Protein AF-A0A256XSX6-F1 (afdb_monomer_lite)

Structure (mmCIF, N/CA/C/O backbone):
data_AF-A0A256XSX6-F1
#
_entry.id   AF-A0A256XSX6-F1
#
loop_
_atom_site.group_PDB
_atom_site.id
_atom_site.type_symbol
_atom_site.label_atom_id
_atom_site.label_alt_id
_atom_site.label_comp_id
_atom_site.label_asym_id
_atom_site.label_entity_id
_atom_site.label_seq_id
_atom_site.pdbx_PDB_ins_code
_atom_site.Cartn_x
_atom_site.Cartn_y
_atom_site.Cartn_z
_atom_site.occupancy
_atom_site.B_iso_or_equiv
_atom_site.auth_seq_id
_atom_site.auth_comp_id
_atom_site.auth_asym_id
_atom_site.auth_atom_id
_atom_site.pdbx_PDB_model_num
ATOM 1 N N . MET A 1 1 ? 6.438 -6.299 -6.371 1.00 75.44 1 MET A N 1
ATOM 2 C CA . MET A 1 1 ? 5.418 -6.655 -7.381 1.00 75.44 1 MET A CA 1
ATOM 3 C C . MET A 1 1 ? 5.995 -7.772 -8.216 1.00 75.44 1 MET A C 1
ATOM 5 O O . MET A 1 1 ? 7.209 -7.775 -8.393 1.00 75.44 1 MET A O 1
ATOM 9 N N . ASP A 1 2 ? 5.173 -8.699 -8.689 1.00 73.75 2 ASP A N 1
ATOM 10 C CA . ASP A 1 2 ? 5.650 -9.672 -9.666 1.00 73.75 2 ASP A CA 1
ATOM 11 C C . ASP A 1 2 ? 5.551 -9.057 -11.066 1.00 73.75 2 ASP A C 1
ATOM 13 O O . ASP A 1 2 ? 4.462 -8.855 -11.596 1.00 73.75 2 ASP A O 1
ATOM 17 N N . ASP A 1 3 ? 6.693 -8.664 -11.622 1.00 73.75 3 ASP A N 1
ATOM 18 C CA . ASP A 1 3 ? 6.853 -8.277 -13.026 1.00 73.75 3 ASP A CA 1
ATOM 19 C C . ASP A 1 3 ? 7.643 -9.342 -13.812 1.00 73.75 3 ASP A C 1
ATOM 21 O O . ASP A 1 3 ? 8.182 -9.060 -14.883 1.00 73.75 3 ASP A O 1
ATOM 25 N N . GLY A 1 4 ? 7.773 -10.554 -13.256 1.00 71.44 4 GLY A N 1
ATOM 26 C CA . GLY A 1 4 ? 8.637 -11.622 -13.752 1.00 71.44 4 GLY A CA 1
ATOM 27 C C . GLY A 1 4 ? 10.108 -11.499 -13.336 1.00 71.44 4 GLY A C 1
ATOM 28 O O . GLY A 1 4 ? 10.856 -12.460 -13.504 1.00 71.44 4 GLY A O 1
ATOM 29 N N . THR A 1 5 ? 10.544 -10.360 -12.775 1.00 74.12 5 THR A N 1
ATOM 30 C CA . THR A 1 5 ? 11.916 -10.177 -12.253 1.00 74.12 5 THR A CA 1
ATOM 31 C C . THR A 1 5 ? 11.997 -10.349 -10.739 1.00 74.12 5 THR A C 1
ATOM 33 O O . THR A 1 5 ? 13.057 -10.663 -10.206 1.00 74.12 5 THR A O 1
ATOM 36 N N . GLY A 1 6 ? 10.882 -10.129 -10.034 1.00 72.25 6 GLY A N 1
ATOM 37 C CA . GLY A 1 6 ? 10.830 -10.110 -8.570 1.00 72.25 6 GLY A CA 1
ATOM 38 C C . GLY A 1 6 ? 11.480 -8.873 -7.937 1.00 72.25 6 GLY A C 1
ATOM 39 O O . GLY A 1 6 ? 11.486 -8.741 -6.713 1.00 72.25 6 GLY A O 1
ATOM 40 N N . GLU A 1 7 ? 11.999 -7.940 -8.741 1.00 77.94 7 GLU A N 1
ATOM 41 C CA . GLU A 1 7 ? 12.748 -6.775 -8.264 1.00 77.94 7 GLU A CA 1
ATOM 42 C C . GLU A 1 7 ? 11.987 -5.447 -8.420 1.00 77.94 7 GLU A C 1
ATOM 44 O O . GLU A 1 7 ? 12.457 -4.403 -7.952 1.00 77.94 7 GLU A O 1
ATOM 49 N N . ALA A 1 8 ? 10.795 -5.463 -9.028 1.00 83.31 8 ALA A N 1
ATOM 50 C CA . ALA A 1 8 ? 9.972 -4.273 -9.221 1.00 83.31 8 ALA A CA 1
ATOM 51 C C . ALA A 1 8 ? 9.522 -3.633 -7.901 1.00 83.31 8 ALA A C 1
ATOM 53 O O . ALA A 1 8 ? 8.848 -4.254 -7.064 1.00 83.31 8 ALA A O 1
ATOM 54 N N . LYS A 1 9 ? 9.823 -2.333 -7.769 1.00 88.62 9 LYS A N 1
ATOM 55 C CA . LYS A 1 9 ? 9.442 -1.495 -6.625 1.00 88.62 9 LYS A CA 1
ATOM 56 C C . LYS A 1 9 ? 8.537 -0.348 -7.056 1.00 88.62 9 LYS A C 1
ATOM 58 O O . LYS A 1 9 ? 8.867 0.431 -7.953 1.00 88.62 9 LYS A O 1
ATOM 63 N N . VAL A 1 10 ? 7.419 -0.231 -6.349 1.00 90.94 10 VAL A N 1
ATOM 64 C CA . VAL A 1 10 ? 6.454 0.859 -6.477 1.00 90.94 10 VAL A CA 1
ATOM 65 C C . VAL A 1 10 ? 6.384 1.574 -5.136 1.00 90.94 10 VAL A C 1
ATOM 67 O O . VAL A 1 10 ? 6.273 0.930 -4.095 1.00 90.94 10 VAL A O 1
ATOM 70 N N . TY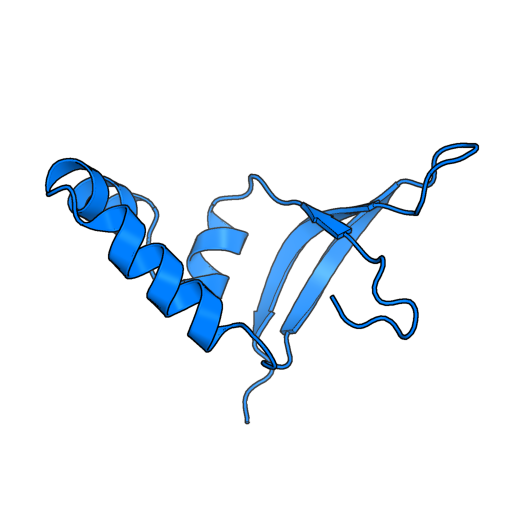R A 1 11 ? 6.452 2.898 -5.164 1.00 93.75 11 TYR A N 1
ATOM 71 C CA . TYR A 1 11 ? 6.327 3.751 -3.991 1.00 93.75 11 TYR A CA 1
ATOM 72 C C . TYR A 1 11 ? 5.135 4.683 -4.164 1.00 93.75 11 TYR A C 1
ATOM 74 O O . TYR A 1 11 ? 4.813 5.096 -5.276 1.00 93.75 11 TYR A O 1
ATOM 82 N N . SER A 1 12 ? 4.496 5.048 -3.062 1.00 93.81 12 SER A N 1
ATOM 83 C CA . SER A 1 12 ? 3.484 6.096 -3.051 1.00 93.81 12 SER A CA 1
ATOM 84 C C . SER A 1 12 ? 3.466 6.779 -1.694 1.00 93.81 12 SER A C 1
ATOM 86 O O . SER A 1 12 ? 3.603 6.128 -0.662 1.00 93.81 12 SER A O 1
ATOM 88 N N . SER A 1 13 ? 3.284 8.094 -1.715 1.00 91.06 13 SER A N 1
ATOM 89 C CA . SER A 1 13 ? 2.930 8.912 -0.553 1.00 91.06 13 SER A CA 1
ATOM 90 C C . SER A 1 13 ? 1.534 9.528 -0.703 1.00 91.06 13 SER A C 1
ATOM 92 O O . SER A 1 13 ? 1.156 10.405 0.069 1.00 91.06 13 SER A O 1
ATOM 94 N N . ASN A 1 14 ? 0.773 9.106 -1.717 1.00 93.06 14 ASN A N 1
ATOM 95 C CA . ASN A 1 14 ? -0.567 9.610 -1.981 1.00 93.06 14 ASN A CA 1
ATOM 96 C C . ASN A 1 14 ? -1.577 8.890 -1.078 1.00 93.06 14 ASN A C 1
ATOM 98 O O . ASN A 1 14 ? -1.707 7.666 -1.162 1.00 93.06 14 ASN A O 1
ATOM 102 N N . SER A 1 15 ? -2.316 9.646 -0.260 1.00 92.44 15 SER A N 1
ATOM 103 C CA . SER A 1 15 ? -3.339 9.094 0.636 1.00 92.44 15 SER A CA 1
ATOM 104 C C . SER A 1 15 ? -4.375 8.277 -0.126 1.00 92.44 15 SER A C 1
ATOM 106 O O . SER A 1 15 ? -4.696 7.182 0.304 1.00 92.44 15 SER A O 1
ATOM 108 N N . ARG A 1 16 ? -4.794 8.707 -1.319 1.00 92.56 16 ARG A N 1
ATOM 109 C CA . ARG A 1 16 ? -5.756 7.960 -2.140 1.00 92.56 16 ARG A CA 1
ATOM 110 C C . ARG A 1 16 ? -5.271 6.552 -2.493 1.00 92.56 16 ARG A C 1
ATOM 112 O O . ARG A 1 16 ? -6.065 5.622 -2.533 1.00 92.56 16 ARG A O 1
ATOM 119 N N . VAL A 1 17 ? -3.972 6.389 -2.759 1.00 94.50 17 VAL A N 1
ATOM 120 C CA . VAL A 1 17 ? -3.390 5.065 -3.036 1.00 94.50 17 VAL A CA 1
ATOM 121 C C . VAL A 1 17 ? -3.451 4.193 -1.790 1.00 94.50 17 VAL A C 1
ATOM 123 O O . VAL A 1 17 ? -3.787 3.018 -1.892 1.00 94.50 17 VAL A O 1
ATOM 126 N N . PHE A 1 18 ? -3.146 4.765 -0.623 1.00 93.00 18 PHE A N 1
ATOM 127 C CA . PHE A 1 18 ? -3.302 4.057 0.640 1.00 93.00 18 PHE A CA 1
ATOM 128 C C . PHE A 1 18 ? -4.759 3.646 0.859 1.00 93.00 18 PHE A C 1
ATOM 130 O O . PHE A 1 18 ? -5.004 2.468 1.069 1.00 93.00 18 PHE A O 1
ATOM 137 N N . GLU A 1 19 ? -5.698 4.584 0.752 1.00 94.56 19 GLU A N 1
ATOM 138 C CA . GLU A 1 19 ? -7.116 4.364 1.048 1.00 94.56 19 GLU A CA 1
ATOM 139 C C . GLU A 1 19 ? -7.754 3.317 0.134 1.00 94.56 19 GLU A C 1
ATOM 141 O O . GLU A 1 19 ? -8.528 2.482 0.591 1.00 94.56 19 GLU A O 1
ATOM 146 N N . GLU A 1 20 ? -7.383 3.291 -1.146 1.00 93.38 20 GLU A N 1
ATOM 147 C CA . GLU A 1 20 ? -7.864 2.275 -2.084 1.00 93.38 20 GLU A CA 1
ATOM 148 C C . GLU A 1 20 ? -7.268 0.884 -1.792 1.00 93.38 20 GLU A C 1
ATOM 150 O O . GLU A 1 20 ? -7.947 -0.140 -1.910 1.00 93.38 20 GLU A O 1
ATOM 155 N N . LEU A 1 21 ? -5.996 0.823 -1.378 1.00 92.19 21 LEU A N 1
ATOM 156 C CA . LEU A 1 21 ? -5.352 -0.431 -0.986 1.00 92.19 21 LEU A CA 1
ATOM 157 C C . LEU A 1 21 ? -5.897 -0.958 0.337 1.00 92.19 21 LEU A C 1
ATOM 159 O O . LEU A 1 21 ? -6.161 -2.149 0.442 1.00 92.19 21 LEU A O 1
ATOM 163 N N . SER A 1 22 ? -6.060 -0.103 1.338 1.00 91.62 22 SER A N 1
ATOM 164 C CA . SER A 1 22 ? -6.484 -0.482 2.686 1.00 91.62 22 SER A CA 1
ATOM 165 C 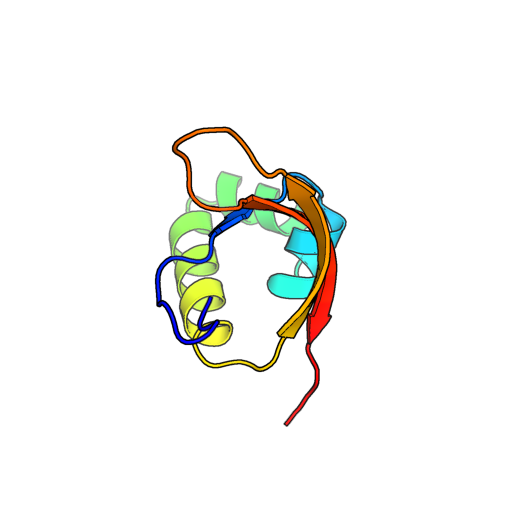C . SER A 1 22 ? -7.999 -0.586 2.838 1.00 91.62 22 SER A C 1
ATOM 167 O O . SER A 1 22 ? -8.456 -1.172 3.815 1.00 91.62 22 SER A O 1
ATOM 169 N N . ARG A 1 23 ? -8.769 -0.009 1.901 1.00 90.75 23 ARG A N 1
ATOM 170 C CA . ARG A 1 23 ? -10.216 0.242 2.029 1.00 90.75 23 ARG A CA 1
ATOM 171 C C . ARG A 1 23 ? -10.569 1.017 3.302 1.00 90.75 23 ARG A C 1
ATOM 173 O O . ARG A 1 23 ? -11.640 0.829 3.870 1.00 90.75 23 ARG A O 1
ATOM 180 N N . MET A 1 24 ? -9.647 1.865 3.743 1.00 93.50 24 MET A N 1
ATOM 181 C CA . MET A 1 24 ? -9.695 2.586 5.008 1.00 93.50 24 MET A CA 1
ATOM 182 C C . MET A 1 24 ? -9.134 3.988 4.808 1.00 93.50 24 MET A C 1
ATOM 184 O O . MET A 1 24 ? -8.077 4.163 4.203 1.00 93.50 24 MET A O 1
ATOM 188 N N . THR A 1 25 ? -9.822 4.979 5.354 1.00 95.19 25 THR A N 1
ATOM 189 C CA . THR A 1 25 ? -9.432 6.390 5.294 1.00 95.19 25 THR A CA 1
ATOM 190 C C . THR A 1 25 ? -8.149 6.672 6.084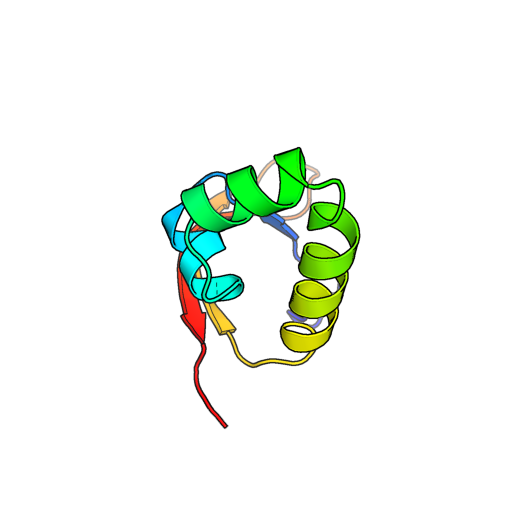 1.00 95.19 25 THR A C 1
ATOM 192 O O . THR A 1 25 ? -7.771 5.940 7.005 1.00 95.19 25 THR A O 1
ATOM 195 N N . ILE A 1 26 ? -7.467 7.775 5.760 1.00 92.31 26 ILE A N 1
ATOM 196 C CA . ILE A 1 26 ? -6.304 8.229 6.543 1.00 92.31 26 ILE A CA 1
ATOM 197 C C . ILE A 1 26 ? -6.674 8.568 8.002 1.00 92.31 26 ILE A C 1
ATOM 199 O O . ILE A 1 26 ? -5.850 8.399 8.902 1.00 92.31 26 ILE A O 1
ATOM 203 N N . ASP A 1 27 ? -7.905 9.029 8.240 1.00 95.19 27 ASP A N 1
ATOM 204 C CA . ASP A 1 27 ? -8.393 9.372 9.577 1.00 95.19 27 ASP A CA 1
ATOM 205 C C . ASP A 1 27 ? -8.595 8.113 10.432 1.00 95.19 27 ASP A C 1
ATOM 207 O O . ASP A 1 27 ? -8.107 8.066 11.557 1.00 95.19 27 ASP A O 1
ATOM 211 N N . GLU A 1 28 ? -9.177 7.047 9.875 1.00 95.56 28 GLU A N 1
ATOM 212 C CA . GLU A 1 28 ? -9.286 5.749 10.563 1.00 95.56 28 GLU A CA 1
ATOM 213 C C . GLU A 1 28 ? -7.906 5.167 10.914 1.00 95.56 28 GLU A C 1
ATOM 215 O O . GLU A 1 28 ? -7.706 4.628 12.005 1.00 95.56 28 GLU A O 1
ATOM 220 N N . LEU A 1 29 ? -6.911 5.315 10.027 1.00 94.44 29 LEU A N 1
ATOM 221 C CA . LEU A 1 29 ? -5.536 4.912 10.336 1.00 94.44 29 LEU A CA 1
ATOM 222 C C . LEU A 1 29 ? -4.971 5.695 11.532 1.00 94.44 29 LEU A C 1
ATOM 224 O O . LEU A 1 29 ? -4.265 5.111 12.361 1.00 94.44 29 LEU A O 1
ATOM 228 N N . ARG A 1 30 ? -5.249 7.004 11.617 1.00 95.06 30 ARG A N 1
ATOM 229 C CA . ARG A 1 30 ? -4.818 7.849 12.741 1.00 95.06 30 ARG A CA 1
ATOM 230 C C . ARG A 1 30 ? -5.459 7.375 14.041 1.00 95.06 30 ARG A C 1
ATOM 232 O O . ARG A 1 30 ? -4.735 7.186 15.017 1.00 95.06 30 ARG A O 1
ATOM 239 N N . ASP A 1 31 ? -6.754 7.088 14.031 1.00 97.00 31 ASP A N 1
ATOM 240 C CA . ASP A 1 31 ? -7.467 6.582 15.205 1.00 97.00 31 ASP A CA 1
ATOM 241 C C . ASP A 1 31 ? -6.866 5.243 15.674 1.00 97.00 31 ASP A C 1
ATOM 243 O O . ASP A 1 31 ? -6.560 5.052 16.852 1.00 97.00 31 ASP A O 1
ATOM 247 N N . TYR A 1 32 ? -6.570 4.324 14.748 1.00 95.31 32 TYR A N 1
ATOM 248 C CA . TYR A 1 32 ? -5.889 3.068 15.084 1.00 95.31 32 TYR A CA 1
ATOM 249 C C . TYR A 1 32 ? -4.463 3.254 15.594 1.00 95.31 32 TYR A C 1
ATOM 251 O O . TYR A 1 32 ? -3.974 2.430 16.378 1.00 95.31 32 TYR A O 1
ATOM 259 N N . HIS A 1 33 ? -3.774 4.299 15.148 1.00 96.00 33 HIS A N 1
ATOM 260 C CA . HIS A 1 33 ? -2.456 4.641 15.656 1.00 96.00 33 HIS A CA 1
ATOM 261 C C . HIS A 1 33 ? -2.544 5.146 17.100 1.00 96.00 33 HIS A C 1
ATOM 263 O O . HIS A 1 33 ? -1.784 4.676 17.946 1.00 96.00 33 HIS A O 1
ATOM 269 N N . GLU A 1 34 ? -3.497 6.028 17.403 1.00 97.25 34 GLU A N 1
ATOM 270 C CA . GLU A 1 34 ? -3.751 6.535 18.760 1.00 97.25 34 GLU A CA 1
ATOM 271 C C . GLU A 1 34 ? -4.155 5.418 19.733 1.00 97.25 34 GLU A C 1
ATOM 273 O O . GLU A 1 34 ? -3.725 5.406 20.885 1.00 97.25 34 GLU A O 1
ATOM 278 N N . LEU A 1 35 ? -4.893 4.419 19.246 1.00 96.88 35 LEU A N 1
ATOM 279 C CA . LEU A 1 35 ? -5.249 3.212 19.998 1.00 96.88 35 LEU A CA 1
ATOM 280 C C . LEU A 1 35 ? -4.099 2.191 20.118 1.00 96.88 35 LEU A C 1
ATOM 282 O O . LEU A 1 35 ? -4.255 1.160 20.773 1.00 96.88 35 LEU A O 1
ATOM 286 N N . GLY A 1 36 ? -2.951 2.431 19.477 1.00 97.38 36 GLY A N 1
ATOM 287 C CA . GLY A 1 36 ? -1.781 1.548 19.523 1.00 97.38 36 GLY A CA 1
ATOM 288 C C . GLY A 1 36 ? -1.923 0.245 18.726 1.00 97.38 36 GLY A C 1
ATOM 289 O O . GLY A 1 36 ? -1.101 -0.661 18.878 1.00 97.38 36 GLY A O 1
ATOM 290 N N . ILE A 1 37 ? -2.935 0.130 17.860 1.00 96.62 37 ILE A N 1
ATOM 291 C CA . ILE A 1 37 ? -3.241 -1.097 17.104 1.00 96.62 37 ILE A CA 1
ATOM 292 C C . ILE A 1 37 ? -2.942 -1.004 15.603 1.00 96.62 37 ILE A C 1
ATOM 294 O O . ILE A 1 37 ? -2.988 -2.030 14.920 1.00 96.62 37 ILE A O 1
ATOM 298 N N . ALA A 1 38 ? -2.559 0.169 15.086 1.00 94.69 38 ALA A N 1
ATOM 299 C CA . ALA A 1 38 ? -2.283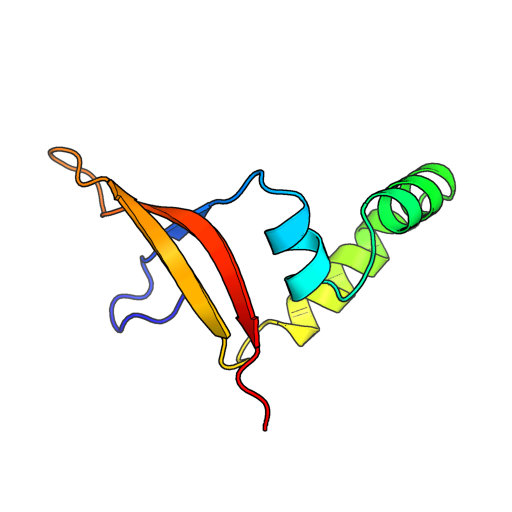 0.389 13.660 1.00 94.69 38 ALA A CA 1
ATOM 300 C C . ALA A 1 38 ? -1.333 -0.652 13.048 1.00 94.69 38 ALA A C 1
ATOM 302 O O . ALA A 1 38 ? -1.580 -1.142 11.951 1.00 94.69 38 ALA A O 1
ATOM 303 N N . LYS A 1 39 ? -0.281 -1.066 13.766 1.00 94.69 39 LYS A N 1
ATOM 304 C CA . LYS A 1 39 ? 0.667 -2.081 13.270 1.00 94.69 39 LYS A CA 1
ATOM 305 C C . LYS A 1 39 ? -0.012 -3.418 12.946 1.00 94.69 39 LYS A C 1
ATOM 307 O O . LYS A 1 39 ? 0.354 -4.069 11.971 1.00 94.69 39 LYS A O 1
ATOM 312 N N . ASN A 1 40 ? -0.977 -3.839 13.763 1.00 94.69 40 ASN A N 1
ATOM 313 C CA . ASN A 1 40 ? -1.701 -5.091 13.541 1.00 94.69 40 ASN A CA 1
ATOM 314 C C . ASN A 1 40 ? -2.647 -4.976 12.342 1.00 94.69 40 ASN A C 1
ATOM 316 O O . ASN A 1 40 ? -2.707 -5.905 11.540 1.00 94.69 40 ASN A O 1
ATOM 320 N N . ILE A 1 41 ? -3.323 -3.831 12.203 1.00 93.62 41 ILE A N 1
ATOM 321 C CA . ILE A 1 41 ? -4.211 -3.531 11.073 1.00 93.62 41 ILE A CA 1
ATOM 322 C C . ILE A 1 41 ? -3.426 -3.486 9.758 1.00 93.62 41 ILE A C 1
ATOM 324 O O . ILE A 1 41 ? -3.796 -4.154 8.798 1.00 93.62 41 ILE A O 1
ATOM 328 N N . LEU A 1 42 ? -2.289 -2.786 9.728 1.00 93.88 42 LEU A N 1
ATOM 329 C CA . LEU A 1 42 ? -1.435 -2.709 8.540 1.00 93.88 42 LEU A CA 1
ATOM 330 C C . LEU A 1 42 ? -0.915 -4.083 8.107 1.00 93.88 42 LEU A C 1
ATOM 332 O O . LEU A 1 42 ? -0.897 -4.371 6.915 1.00 93.88 42 LEU A O 1
ATOM 336 N N . ARG A 1 43 ? -0.550 -4.954 9.057 1.00 94.88 43 ARG A N 1
ATOM 337 C CA . ARG A 1 43 ? -0.149 -6.333 8.744 1.00 94.88 43 ARG A CA 1
ATOM 338 C C . ARG A 1 43 ? -1.298 -7.137 8.132 1.00 94.88 43 ARG A C 1
ATOM 340 O O . ARG A 1 43 ? -1.066 -7.908 7.214 1.00 94.88 43 ARG A O 1
ATOM 347 N N . TYR A 1 44 ? -2.521 -6.975 8.635 1.00 92.81 44 TYR A N 1
ATOM 348 C CA . TYR A 1 44 ? -3.690 -7.648 8.063 1.00 92.81 44 TYR A CA 1
ATOM 349 C C . TYR A 1 44 ? -3.934 -7.212 6.611 1.00 92.81 44 TYR A C 1
ATOM 351 O O . TYR A 1 44 ? -4.078 -8.055 5.732 1.00 92.81 44 TYR A O 1
ATOM 359 N N . ILE A 1 45 ? -3.890 -5.902 6.358 1.00 92.00 45 ILE A N 1
ATOM 360 C CA . ILE A 1 45 ? -4.028 -5.325 5.014 1.00 92.00 45 ILE A CA 1
ATOM 361 C C . ILE A 1 45 ? -2.922 -5.835 4.080 1.00 92.00 45 ILE A C 1
ATOM 363 O O . ILE A 1 45 ? -3.189 -6.169 2.929 1.00 92.00 45 ILE A O 1
ATOM 367 N N . GLU A 1 46 ? -1.680 -5.917 4.566 1.00 93.06 46 GLU A N 1
ATOM 368 C CA . GLU A 1 46 ? -0.554 -6.449 3.795 1.00 93.06 46 GLU A CA 1
ATOM 369 C C . GLU A 1 46 ? -0.825 -7.881 3.312 1.00 93.06 46 GLU A C 1
ATOM 371 O O . GLU A 1 46 ? -0.625 -8.175 2.134 1.00 93.06 46 GLU A O 1
ATOM 376 N N . GLU A 1 47 ? -1.304 -8.759 4.195 1.00 92.69 47 GLU A N 1
ATOM 377 C CA . GLU A 1 47 ? -1.640 -10.141 3.840 1.00 92.69 47 GLU A CA 1
ATOM 378 C C . GLU A 1 47 ? -2.820 -10.229 2.866 1.00 92.69 47 GLU A C 1
ATOM 380 O O . GLU A 1 47 ? -2.807 -11.074 1.977 1.00 92.69 47 GLU A O 1
ATOM 385 N N . GLU A 1 48 ? -3.808 -9.340 2.976 1.00 89.62 48 GLU A N 1
ATOM 386 C CA . GLU A 1 48 ? -4.940 -9.288 2.043 1.00 89.62 48 GLU A CA 1
ATOM 387 C C . GLU A 1 48 ? -4.511 -8.859 0.628 1.00 89.62 48 GLU A C 1
ATOM 389 O O . GLU A 1 48 ? -5.025 -9.351 -0.376 1.00 89.62 48 GLU A O 1
ATOM 394 N N . ILE A 1 49 ? -3.558 -7.931 0.534 1.00 90.12 49 ILE A N 1
ATOM 395 C CA . ILE A 1 49 ? -3.070 -7.391 -0.740 1.00 90.12 49 ILE A CA 1
ATOM 396 C C . ILE A 1 49 ? -2.104 -8.360 -1.433 1.00 90.12 49 ILE A C 1
ATOM 398 O O . ILE A 1 49 ? -2.003 -8.363 -2.663 1.00 90.12 49 ILE A O 1
ATOM 402 N N . LYS A 1 50 ? -1.371 -9.183 -0.676 1.00 88.62 50 LYS A N 1
ATOM 403 C CA . LYS A 1 50 ? -0.441 -10.168 -1.244 1.00 88.62 50 LYS A CA 1
ATOM 404 C C . LYS A 1 50 ? -1.182 -11.142 -2.161 1.00 88.62 50 LYS A C 1
ATOM 406 O O . LYS A 1 50 ? -2.132 -11.800 -1.760 1.00 88.62 50 LYS A O 1
ATOM 411 N N . GLY A 1 51 ? -0.714 -11.242 -3.404 1.00 84.81 51 GLY A N 1
ATOM 412 C CA . GLY A 1 51 ? -1.314 -12.113 -4.419 1.00 84.81 51 GLY A CA 1
ATOM 413 C C . GLY A 1 51 ? -2.614 -11.585 -5.033 1.00 84.81 51 GLY A C 1
ATOM 414 O O . GLY A 1 51 ? -3.189 -12.274 -5.866 1.00 84.81 51 GLY A O 1
ATOM 415 N N . SER A 1 52 ? -3.068 -10.384 -4.658 1.00 86.62 52 SER A N 1
ATOM 416 C CA . SER A 1 52 ? -4.204 -9.732 -5.313 1.00 86.62 52 SER A CA 1
ATOM 417 C C . SER A 1 52 ? -3.798 -9.107 -6.649 1.00 86.62 52 SER A C 1
ATOM 419 O O . SER A 1 52 ? -2.738 -8.484 -6.753 1.00 86.62 52 SER A O 1
ATOM 421 N N . ASP A 1 53 ? -4.693 -9.178 -7.634 1.00 88.81 53 ASP A N 1
ATOM 422 C CA . ASP A 1 53 ? -4.547 -8.456 -8.898 1.00 88.81 53 ASP A CA 1
ATOM 423 C C . ASP A 1 53 ? -4.881 -6.969 -8.713 1.00 88.81 53 ASP A C 1
ATOM 425 O O . ASP A 1 53 ? -5.995 -6.575 -8.342 1.00 88.81 53 ASP A O 1
ATOM 429 N N . ILE A 1 54 ? -3.876 -6.121 -8.940 1.00 90.25 54 ILE A N 1
ATOM 430 C CA . ILE A 1 54 ? -3.957 -4.675 -8.724 1.00 90.25 54 ILE A CA 1
ATOM 431 C C . ILE A 1 54 ? -3.389 -3.954 -9.937 1.00 90.25 54 ILE A C 1
ATOM 433 O O . ILE A 1 54 ? -2.210 -4.077 -10.268 1.00 90.25 54 ILE A O 1
ATOM 437 N N . GLU A 1 55 ? -4.225 -3.130 -10.558 1.00 92.44 55 GLU A N 1
ATOM 438 C CA . GLU A 1 55 ? -3.798 -2.170 -11.563 1.00 92.44 55 GLU A CA 1
ATOM 439 C C . GLU A 1 55 ? -3.168 -0.957 -10.865 1.00 92.44 55 GLU A C 1
ATOM 441 O O . GLU A 1 55 ? -3.750 -0.376 -9.946 1.00 92.44 55 GLU A O 1
ATOM 446 N N . ILE A 1 56 ? -1.976 -0.554 -11.307 1.00 92.25 56 ILE A N 1
ATOM 447 C CA . ILE A 1 56 ? -1.244 0.588 -10.752 1.00 92.25 56 ILE A CA 1
ATOM 448 C C . ILE A 1 56 ? -0.982 1.605 -11.856 1.00 92.25 56 ILE A C 1
ATOM 450 O O . ILE A 1 56 ? -0.419 1.277 -12.900 1.00 92.25 56 ILE A O 1
ATOM 454 N N . GLN A 1 57 ? -1.325 2.864 -11.590 1.00 94.19 57 GLN A N 1
ATOM 455 C CA . GLN A 1 57 ? -1.001 3.994 -12.453 1.00 94.19 57 GLN A CA 1
ATOM 456 C C . GLN A 1 57 ? 0.029 4.885 -11.756 1.00 94.19 57 GLN A C 1
ATOM 458 O O . GLN A 1 57 ? -0.141 5.303 -10.604 1.00 94.19 57 GLN A O 1
ATOM 463 N N . GLY A 1 58 ? 1.121 5.179 -12.457 1.00 93.94 58 GLY A N 1
ATOM 464 C CA . GLY A 1 58 ? 2.247 5.892 -11.874 1.00 93.94 58 GLY A CA 1
ATOM 465 C C . GLY A 1 58 ? 3.248 6.423 -12.890 1.00 93.94 58 GLY A C 1
ATOM 466 O O . GLY A 1 58 ? 3.184 6.127 -14.082 1.00 93.94 58 GLY A O 1
ATOM 467 N N . TYR A 1 59 ? 4.203 7.200 -12.387 1.00 93.19 59 TYR A N 1
ATOM 468 C CA . TYR A 1 59 ? 5.348 7.688 -13.150 1.00 93.19 59 TYR A CA 1
ATOM 469 C C . TYR A 1 59 ? 6.537 6.753 -12.957 1.00 93.19 59 TYR A C 1
ATOM 471 O O . TYR A 1 59 ? 6.927 6.460 -11.827 1.00 93.19 59 TYR A O 1
ATOM 479 N N . MET A 1 60 ? 7.131 6.297 -14.057 1.00 91.00 60 MET A N 1
ATOM 480 C CA . MET A 1 60 ? 8.318 5.447 -14.033 1.00 91.00 60 MET A CA 1
ATOM 481 C C . MET A 1 60 ? 9.590 6.294 -14.115 1.00 91.00 60 MET A C 1
ATOM 483 O O . MET A 1 60 ? 9.786 7.054 -15.063 1.00 91.00 60 MET A O 1
ATOM 487 N N . TYR A 1 61 ? 10.493 6.093 -13.162 1.00 88.50 61 TYR A N 1
ATOM 488 C CA . TYR A 1 61 ? 11.808 6.716 -13.117 1.00 88.50 61 TYR A CA 1
ATOM 489 C C . TYR A 1 61 ? 12.879 5.679 -13.446 1.00 88.50 61 TYR A C 1
ATOM 491 O O . TYR A 1 61 ? 13.051 4.683 -12.741 1.00 88.50 61 TYR A O 1
ATOM 499 N N . LYS A 1 62 ? 13.625 5.932 -14.523 1.00 86.25 62 LYS A N 1
ATOM 500 C CA . LYS A 1 62 ? 14.803 5.147 -14.904 1.00 86.25 62 LYS A CA 1
ATOM 501 C C . LYS A 1 62 ? 16.051 5.943 -14.546 1.00 86.25 62 LYS A C 1
ATOM 503 O O . LYS A 1 62 ? 16.276 7.020 -15.091 1.00 86.25 62 LYS A O 1
ATOM 508 N N . MET A 1 63 ? 16.857 5.423 -13.625 1.00 81.75 63 MET A N 1
ATOM 509 C CA . MET A 1 63 ? 18.136 6.025 -13.242 1.00 81.75 63 MET A CA 1
ATOM 510 C C . MET A 1 63 ? 19.287 5.139 -13.718 1.00 81.75 63 MET A C 1
ATOM 512 O O . MET A 1 63 ? 19.181 3.914 -13.727 1.00 81.75 63 MET A O 1
ATOM 516 N N . LYS A 1 64 ? 20.413 5.753 -14.093 1.00 82.94 64 LYS A N 1
ATOM 517 C CA . LYS A 1 64 ? 21.622 5.019 -14.485 1.00 82.94 64 LYS A CA 1
ATOM 518 C C . LYS A 1 64 ? 22.085 4.134 -13.319 1.00 82.94 64 LYS A C 1
ATOM 520 O O . LYS A 1 64 ? 22.212 4.621 -12.199 1.00 82.94 64 LYS A O 1
ATOM 525 N N . ASN A 1 65 ? 22.345 2.854 -13.593 1.00 81.12 65 ASN A N 1
ATOM 526 C CA . ASN A 1 65 ? 22.794 1.847 -12.620 1.00 81.12 65 ASN A CA 1
ATOM 527 C C . ASN A 1 65 ? 21.815 1.567 -11.460 1.00 81.12 65 ASN A C 1
ATOM 529 O O . ASN A 1 65 ? 22.240 1.109 -10.401 1.00 81.12 65 ASN A O 1
ATOM 533 N N . LYS A 1 66 ? 20.517 1.841 -11.629 1.00 80.94 66 LYS A N 1
ATOM 534 C CA . LYS A 1 66 ? 19.478 1.430 -10.676 1.00 80.94 66 LYS A CA 1
ATOM 535 C C . LYS A 1 66 ? 18.336 0.746 -11.410 1.00 80.94 66 LYS A C 1
ATOM 537 O O . LYS A 1 66 ? 18.059 1.054 -12.568 1.00 80.94 66 LYS A O 1
ATOM 542 N N . LEU A 1 67 ? 17.654 -0.144 -10.700 1.00 82.31 67 LEU A N 1
ATOM 543 C CA . LEU A 1 67 ? 16.410 -0.728 -11.176 1.00 82.31 67 LEU A CA 1
ATOM 544 C C . LEU A 1 67 ? 15.349 0.365 -11.372 1.00 82.31 67 LEU A C 1
ATOM 546 O O . LEU A 1 67 ? 15.332 1.332 -10.598 1.00 82.31 67 LEU A O 1
ATOM 550 N N . PRO A 1 68 ? 14.472 0.234 -12.383 1.00 85.81 68 PRO A N 1
ATOM 551 C CA . PRO A 1 68 ? 13.335 1.125 -12.550 1.00 85.81 68 PRO A CA 1
ATOM 552 C C . PRO A 1 68 ? 12.486 1.182 -11.279 1.00 85.81 68 PRO A C 1
ATOM 554 O O . PRO A 1 68 ? 12.230 0.165 -10.636 1.00 85.81 68 PRO A O 1
ATOM 557 N N . GLN A 1 69 ? 12.043 2.383 -10.925 1.00 89.94 69 GLN A N 1
ATOM 558 C CA . GLN A 1 69 ? 11.134 2.607 -9.803 1.00 89.94 69 GLN A CA 1
ATOM 559 C C . GLN A 1 69 ? 9.889 3.316 -10.311 1.00 89.94 69 GLN A C 1
ATOM 561 O O . GLN A 1 69 ? 9.984 4.193 -11.172 1.00 89.94 69 GLN A O 1
ATOM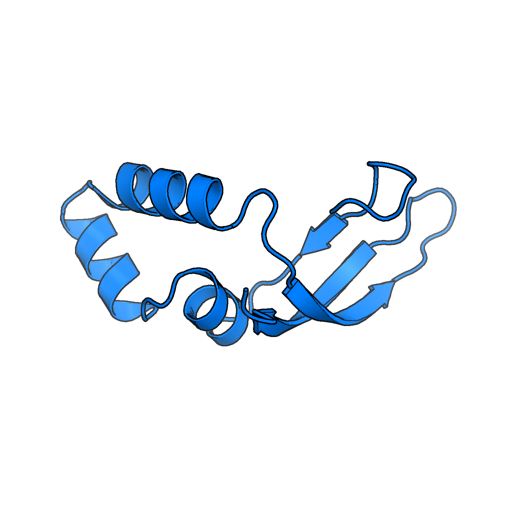 566 N N . MET A 1 70 ? 8.727 2.963 -9.772 1.00 91.31 70 MET A N 1
ATOM 567 C CA . MET A 1 70 ? 7.478 3.656 -10.074 1.00 91.31 70 MET A CA 1
ATOM 568 C C . MET A 1 70 ? 7.004 4.451 -8.861 1.00 91.31 70 MET A C 1
ATOM 570 O O . MET A 1 70 ? 7.030 3.949 -7.739 1.00 91.31 70 MET A O 1
ATOM 574 N N . ILE A 1 71 ? 6.533 5.673 -9.101 1.00 94.69 71 ILE A N 1
ATOM 575 C CA . ILE A 1 71 ? 5.774 6.457 -8.127 1.00 94.69 71 ILE A CA 1
ATOM 576 C C . ILE A 1 71 ? 4.298 6.377 -8.511 1.00 94.69 71 ILE A C 1
ATOM 578 O O . ILE A 1 71 ? 3.893 6.957 -9.521 1.00 94.69 71 ILE A O 1
ATOM 582 N N . ALA A 1 72 ? 3.510 5.627 -7.746 1.00 95.81 72 ALA A N 1
ATOM 583 C CA . ALA A 1 72 ? 2.084 5.457 -7.995 1.00 95.81 72 ALA A CA 1
ATOM 584 C C . ALA A 1 72 ? 1.297 6.679 -7.514 1.00 95.81 72 ALA A C 1
ATOM 586 O O . ALA A 1 72 ? 1.509 7.177 -6.410 1.00 95.81 72 ALA A O 1
ATOM 587 N N . PHE A 1 73 ? 0.359 7.141 -8.336 1.00 95.50 73 PHE A N 1
ATOM 588 C CA . PHE A 1 73 ? -0.604 8.178 -7.953 1.00 95.50 73 PHE A CA 1
ATOM 589 C C . PHE A 1 73 ? -2.040 7.649 -7.914 1.00 95.50 73 PHE A C 1
ATOM 591 O O . PHE A 1 73 ? -2.915 8.331 -7.384 1.00 95.50 73 PHE A O 1
ATOM 598 N N . ASN A 1 74 ? -2.285 6.458 -8.462 1.00 94.69 74 ASN A N 1
ATOM 599 C CA . ASN A 1 74 ? -3.575 5.790 -8.422 1.00 94.69 74 ASN A CA 1
ATOM 600 C C . ASN A 1 74 ? -3.379 4.270 -8.479 1.00 94.69 74 ASN A C 1
ATOM 602 O O . ASN A 1 74 ? -2.409 3.774 -9.058 1.00 94.69 74 ASN A O 1
ATOM 606 N N . VAL A 1 75 ? -4.306 3.542 -7.875 1.00 94.38 75 VAL A N 1
ATOM 607 C CA . VAL A 1 75 ? -4.362 2.080 -7.879 1.00 94.38 75 VAL A C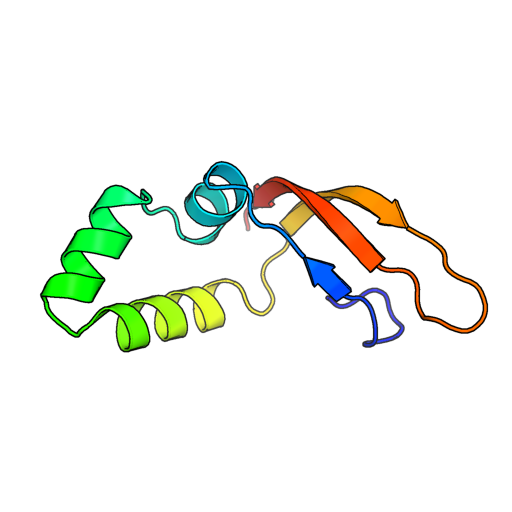A 1
ATOM 608 C C . VAL A 1 75 ? -5.815 1.664 -8.019 1.00 94.38 75 VAL A C 1
ATOM 610 O O . VAL A 1 75 ? -6.717 2.436 -7.705 1.00 94.38 75 VAL A O 1
ATOM 613 N N . LYS A 1 76 ? -6.049 0.460 -8.519 1.00 92.12 76 LYS A N 1
ATOM 614 C CA . LYS A 1 76 ? -7.383 -0.115 -8.620 1.00 92.12 76 LYS A CA 1
ATOM 615 C C . LYS A 1 76 ? -7.273 -1.618 -8.452 1.00 92.12 76 LYS A C 1
ATOM 617 O O . LYS A 1 76 ? -6.566 -2.277 -9.208 1.00 92.12 76 LYS A O 1
ATOM 622 N N . ARG A 1 77 ? -7.989 -2.167 -7.475 1.00 84.62 77 ARG A N 1
ATOM 623 C CA . ARG A 1 77 ? -8.138 -3.620 -7.354 1.00 84.62 77 ARG A CA 1
ATOM 624 C C . ARG A 1 77 ? -9.008 -4.112 -8.510 1.00 84.62 77 ARG A C 1
ATOM 626 O O . ARG A 1 77 ? -10.133 -3.640 -8.693 1.00 84.62 77 ARG A O 1
ATOM 633 N N . THR A 1 78 ? -8.490 -5.031 -9.308 1.00 79.62 78 THR A N 1
ATOM 634 C CA . THR A 1 78 ? -9.254 -5.702 -10.363 1.00 79.62 78 THR A CA 1
ATOM 635 C C . THR A 1 78 ? -9.791 -6.993 -9.752 1.00 79.62 78 THR A C 1
ATOM 637 O O . THR A 1 78 ? -9.051 -7.949 -9.583 1.00 79.62 78 THR A O 1
ATOM 640 N N . ASN A 1 79 ? -11.039 -6.965 -9.279 1.00 64.94 79 ASN A N 1
ATOM 641 C CA . ASN A 1 79 ? -11.626 -8.043 -8.472 1.00 64.94 79 ASN A CA 1
ATOM 642 C C . ASN A 1 79 ? -11.747 -9.395 -9.211 1.00 64.94 79 ASN A C 1
ATOM 644 O O . ASN A 1 79 ? -12.213 -9.405 -10.348 1.00 64.94 79 ASN A O 1
ATOM 648 N N . PHE A 1 80 ? -11.423 -10.451 -8.440 1.00 51.94 80 PHE A N 1
ATOM 649 C CA . PHE A 1 80 ? -11.914 -11.847 -8.361 1.00 51.94 80 PHE A CA 1
ATOM 650 C C . PHE A 1 80 ? -12.293 -12.610 -9.636 1.00 51.94 80 PHE A C 1
ATOM 652 O O . PHE A 1 80 ? -13.354 -12.309 -10.227 1.00 51.94 80 PHE A O 1
#

Foldseek 3Di:
DPPVPVPAAEDEPAQQAVCQLLVDHPVVLVVCVVVVNNVVSVVVSVVVPVPFDKDFDFDWDDDPPDDIYTYTPDMHGPDD

Sequence (80 aa):
MDDGTGEAKVYSSNSRVFEELSRMTIDELRDYHELGIAKNILRYIEEEIKGSDIEIQGYMYKMKNKLPQMIAFNVKRTNF

Radius of gyration: 14.24 Å; chains: 1; bounding box: 35×22×35 Å

Secondary structure (DSSP, 8-state):
--SSSS--EEE---HHHHHHHHTS-HHHHHHHHHTT-HHHHHHHHHHHHTT--EEEEEEEE--TTS--EEEEEEEEE---

pLDDT: mean 89.22, std 8.17, range [51.94, 97.38]